Protein AF-A0A9X1ZEQ5-F1 (afdb_monomer)

Secondary structure (DSSP, 8-state):
--GGGGT--HHHHHHHHHHHGGG--TTS--GGGSTT-GGG----

Radius of gyration: 10.51 Å; Cα contacts (8 Å, |Δi|>4): 31; chains: 1; bounding box: 24×16×32 Å

Foldseek 3Di:
DDLVVQQHDVVLLVVVCVVVVVVDDPPDDCPCSDSNRPVSDHDD

Mean predicted aligned error: 5.45 Å

Structure (mmCIF, N/CA/C/O backbone):
data_AF-A0A9X1ZEQ5-F1
#
_entry.id   AF-A0A9X1ZEQ5-F1
#
loop_
_atom_site.group_PDB
_atom_site.id
_atom_site.type_symbol
_atom_site.label_atom_id
_atom_site.label_alt_id
_atom_site.label_comp_id
_atom_site.label_asym_id
_atom_site.label_entity_id
_atom_site.label_seq_id
_atom_site.pdbx_PDB_ins_code
_atom_site.Cartn_x
_atom_site.Cartn_y
_atom_site.Cartn_z
_atom_site.occupancy
_atom_site.B_iso_or_equiv
_atom_site.auth_seq_id
_atom_site.auth_comp_id
_atom_site.auth_asym_id
_atom_site.auth_atom_id
_atom_site.pdbx_PDB_model_num
ATOM 1 N N . MET A 1 1 ? 14.500 -1.043 2.490 1.00 61.03 1 MET A N 1
ATOM 2 C CA . MET A 1 1 ? 14.515 -1.095 1.009 1.00 61.03 1 MET A CA 1
ATOM 3 C C . MET A 1 1 ? 13.427 -0.174 0.473 1.00 61.03 1 MET A C 1
ATOM 5 O O . MET A 1 1 ? 12.445 0.030 1.175 1.00 61.03 1 MET A O 1
ATOM 9 N N . ASN A 1 2 ? 13.631 0.456 -0.688 1.00 72.12 2 ASN A N 1
ATOM 10 C CA . ASN A 1 2 ? 12.666 1.377 -1.310 1.00 72.12 2 ASN A CA 1
ATOM 11 C C . ASN A 1 2 ? 11.875 0.658 -2.421 1.00 72.12 2 ASN A C 1
ATOM 13 O O . ASN A 1 2 ? 12.320 -0.381 -2.891 1.00 72.12 2 ASN A O 1
ATOM 17 N N . CYS A 1 3 ? 10.732 1.201 -2.860 1.00 73.25 3 CYS A N 1
ATOM 18 C CA . CYS A 1 3 ? 9.880 0.566 -3.882 1.00 73.25 3 CYS A CA 1
ATOM 19 C C . CYS A 1 3 ? 10.646 0.234 -5.171 1.00 73.25 3 CYS A C 1
ATOM 21 O O . CYS A 1 3 ? 10.475 -0.837 -5.733 1.00 73.25 3 CYS A O 1
ATOM 23 N N . ARG A 1 4 ? 11.565 1.121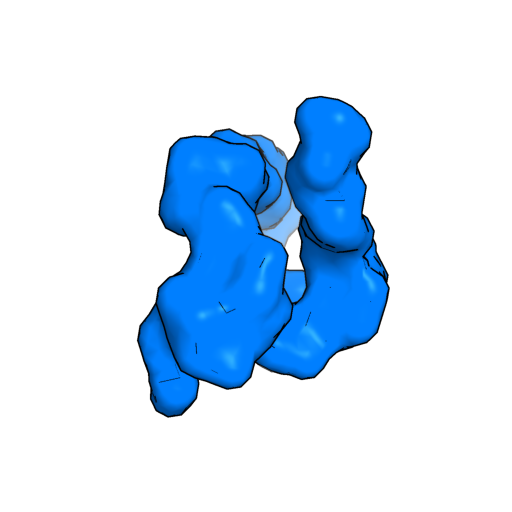 -5.580 1.00 73.56 4 ARG A N 1
ATOM 24 C CA . ARG A 1 4 ? 12.410 0.930 -6.766 1.00 73.56 4 ARG A CA 1
ATOM 25 C C . ARG A 1 4 ? 13.320 -0.298 -6.670 1.00 73.56 4 ARG A C 1
ATOM 27 O O . ARG A 1 4 ? 13.630 -0.878 -7.697 1.00 73.56 4 ARG A O 1
ATOM 34 N N . ALA A 1 5 ? 13.778 -0.661 -5.473 1.00 81.00 5 ALA A N 1
ATOM 35 C CA . ALA A 1 5 ? 14.615 -1.840 -5.264 1.00 81.00 5 ALA A CA 1
ATOM 36 C C . ALA A 1 5 ? 13.823 -3.158 -5.281 1.00 81.00 5 ALA A C 1
ATOM 38 O O . ALA A 1 5 ? 14.445 -4.211 -5.303 1.00 81.00 5 ALA A O 1
ATOM 39 N N . ASN A 1 6 ? 12.490 -3.092 -5.255 1.00 79.12 6 ASN A N 1
ATOM 40 C CA . ASN A 1 6 ? 11.592 -4.246 -5.308 1.00 79.12 6 ASN A CA 1
ATOM 41 C C . ASN A 1 6 ? 10.760 -4.258 -6.602 1.00 79.12 6 ASN A C 1
ATOM 43 O O . ASN A 1 6 ? 9.654 -4.780 -6.600 1.00 79.12 6 ASN A O 1
ATOM 47 N N . ASP A 1 7 ? 11.230 -3.572 -7.652 1.00 81.75 7 ASP A N 1
ATOM 48 C CA . ASP A 1 7 ? 10.538 -3.425 -8.943 1.00 81.75 7 ASP A CA 1
ATOM 49 C C . ASP A 1 7 ? 9.079 -2.925 -8.848 1.00 81.75 7 ASP A C 1
ATOM 51 O O . ASP A 1 7 ? 8.300 -2.993 -9.797 1.00 81.75 7 ASP A O 1
ATOM 55 N N . LEU A 1 8 ? 8.718 -2.304 -7.721 1.00 83.38 8 LEU A N 1
ATOM 56 C CA . LEU A 1 8 ? 7.403 -1.720 -7.509 1.00 83.38 8 LEU A CA 1
ATOM 57 C C . LEU A 1 8 ? 7.355 -0.296 -8.045 1.00 83.38 8 LEU A C 1
ATOM 59 O O . LEU A 1 8 ? 8.133 0.589 -7.660 1.00 83.38 8 LEU A O 1
ATOM 63 N N . ASN A 1 9 ? 6.340 -0.033 -8.859 1.00 84.62 9 ASN A N 1
ATOM 64 C CA . A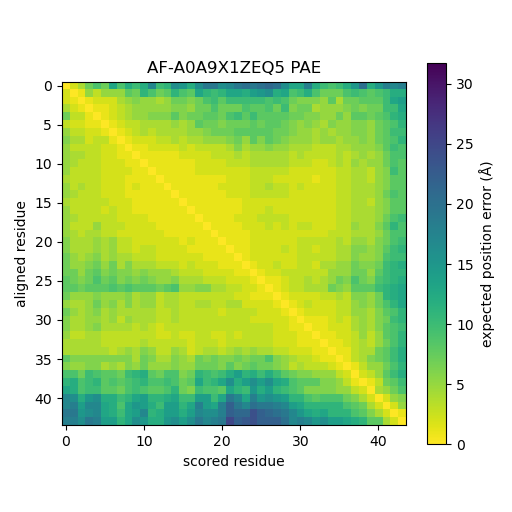SN A 1 9 ? 6.017 1.317 -9.276 1.00 84.62 9 ASN A CA 1
ATOM 65 C C . ASN A 1 9 ? 5.480 2.132 -8.071 1.00 84.62 9 ASN A C 1
ATOM 67 O O . ASN A 1 9 ? 4.459 1.763 -7.478 1.00 84.62 9 ASN A O 1
ATOM 71 N N . PRO A 1 10 ? 6.119 3.269 -7.717 1.00 86.62 10 PRO A N 1
ATOM 72 C CA . PRO A 1 10 ? 5.740 4.058 -6.545 1.00 86.62 10 PRO A CA 1
ATOM 73 C C . PRO A 1 10 ? 4.286 4.532 -6.555 1.00 86.62 10 PRO A C 1
ATOM 75 O O . PRO A 1 10 ? 3.667 4.614 -5.498 1.00 86.62 10 PRO A O 1
ATOM 78 N N . TYR A 1 11 ? 3.731 4.839 -7.730 1.00 87.94 11 TYR A N 1
ATOM 79 C CA . TYR A 1 11 ? 2.356 5.318 -7.848 1.00 87.94 11 TYR A CA 1
ATOM 80 C C . TYR A 1 11 ? 1.352 4.270 -7.353 1.00 87.94 11 TYR A C 1
ATOM 82 O O . TYR A 1 11 ? 0.499 4.573 -6.516 1.00 87.94 11 TYR A O 1
ATOM 90 N N . TYR A 1 12 ? 1.481 3.029 -7.824 1.00 85.06 12 TYR A N 1
ATOM 91 C CA . TYR A 1 12 ? 0.584 1.939 -7.441 1.00 85.06 12 TYR A CA 1
ATOM 92 C C . TYR A 1 12 ? 0.780 1.528 -5.982 1.00 85.06 12 TYR A C 1
ATOM 94 O O . TYR A 1 12 ? -0.203 1.309 -5.275 1.00 85.06 12 TYR A O 1
ATOM 102 N N . TYR A 1 13 ? 2.023 1.556 -5.496 1.00 87.38 13 TYR A N 1
ATOM 103 C CA . TYR A 1 13 ? 2.325 1.339 -4.085 1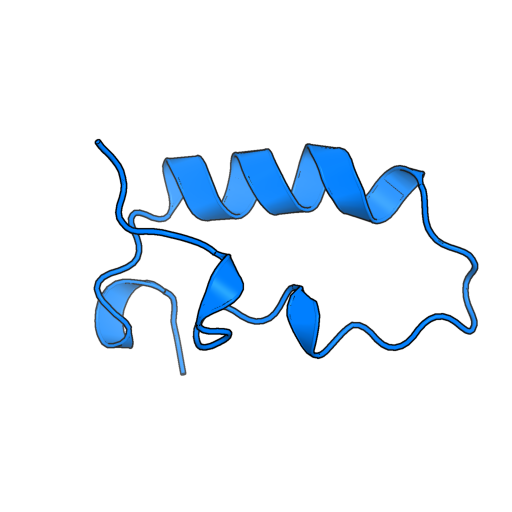.00 87.38 13 TYR A CA 1
ATOM 104 C C . TYR A 1 13 ? 1.635 2.370 -3.176 1.00 87.38 13 TYR A C 1
ATOM 106 O O . TYR A 1 13 ? 0.942 2.003 -2.228 1.00 87.38 13 TYR A O 1
ATOM 114 N N . PHE A 1 14 ? 1.743 3.667 -3.483 1.00 88.81 14 PHE A N 1
A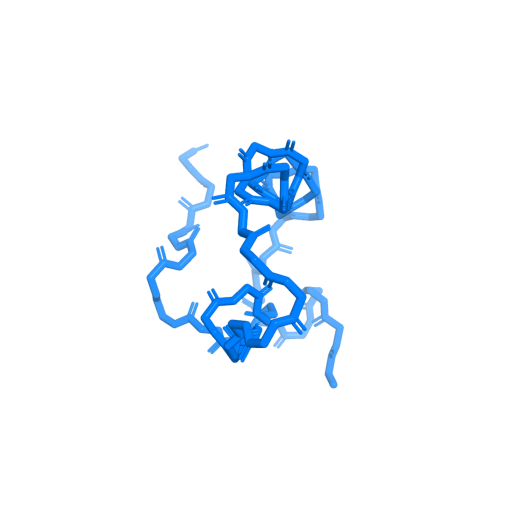TOM 115 C CA . PHE A 1 14 ? 1.063 4.701 -2.696 1.00 88.81 14 PHE A CA 1
ATOM 116 C C . PHE A 1 14 ? -0.458 4.603 -2.794 1.00 88.81 14 PHE A C 1
ATOM 118 O O . PHE A 1 14 ? -1.147 4.767 -1.788 1.00 88.81 14 PHE A O 1
ATOM 125 N N . ARG A 1 15 ? -0.996 4.289 -3.977 1.00 90.00 15 ARG A N 1
ATOM 126 C CA . ARG A 1 15 ? -2.432 4.045 -4.147 1.00 90.00 15 ARG A CA 1
ATOM 127 C C . ARG A 1 15 ? -2.913 2.898 -3.254 1.00 90.00 15 ARG A C 1
ATOM 129 O O . ARG A 1 15 ? -3.958 3.035 -2.617 1.00 90.00 15 ARG A O 1
ATOM 136 N N . HIS A 1 16 ? -2.156 1.805 -3.182 1.00 89.06 16 HIS A N 1
ATOM 137 C CA . HIS A 1 16 ? -2.452 0.682 -2.296 1.00 89.06 16 HIS A CA 1
ATOM 138 C C . HIS A 1 16 ? -2.410 1.110 -0.822 1.00 89.06 16 HIS A C 1
ATOM 140 O O . HIS A 1 16 ? -3.389 0.913 -0.102 1.00 89.06 16 HIS A O 1
ATOM 146 N N . LEU A 1 17 ? -1.346 1.798 -0.390 1.00 90.81 17 LEU A N 1
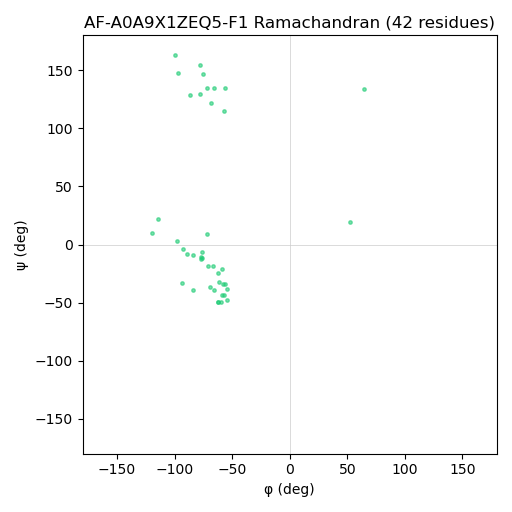ATOM 147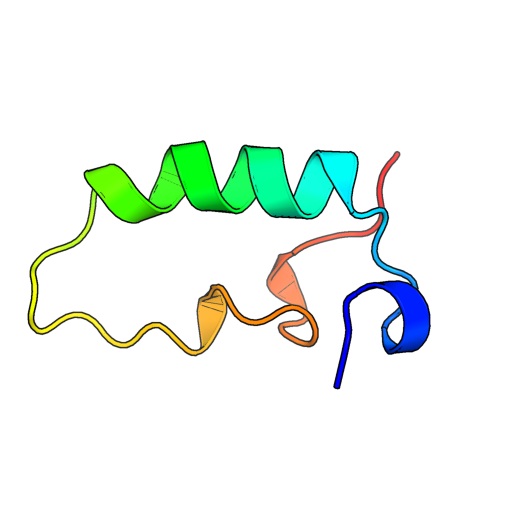 C CA . LEU A 1 17 ? -1.224 2.307 0.982 1.00 90.81 17 LEU A CA 1
ATOM 148 C C . LEU A 1 17 ? -2.413 3.175 1.391 1.00 90.81 17 LEU A C 1
ATOM 150 O O . LEU A 1 17 ? -2.986 2.970 2.458 1.00 90.81 17 LEU A O 1
ATOM 154 N N . PHE A 1 18 ? -2.815 4.125 0.548 1.00 92.44 18 PHE A N 1
ATOM 155 C CA . PHE A 1 18 ? -3.934 5.014 0.861 1.00 92.44 18 PHE A CA 1
ATOM 156 C C . PHE A 1 18 ? -5.294 4.313 0.836 1.00 92.44 18 PHE A C 1
ATOM 158 O O . PHE A 1 18 ? -6.244 4.820 1.428 1.00 92.44 18 PHE A O 1
ATOM 165 N N . THR A 1 19 ? -5.390 3.148 0.197 1.00 91.56 19 THR A N 1
ATOM 166 C CA . THR A 1 19 ? -6.604 2.324 0.204 1.00 91.56 19 THR A CA 1
ATOM 167 C C . THR A 1 19 ? -6.671 1.438 1.449 1.00 91.56 19 THR A C 1
ATOM 169 O O . THR A 1 19 ? -7.747 1.279 2.026 1.00 91.56 19 THR A O 1
ATOM 172 N N . GLU A 1 20 ? -5.540 0.884 1.889 1.00 91.56 20 GLU A N 1
ATOM 173 C CA . GLU A 1 20 ? -5.498 -0.105 2.971 1.00 91.56 20 GLU A CA 1
ATOM 174 C C . GLU A 1 20 ? -5.253 0.492 4.360 1.00 91.56 20 GLU A C 1
ATOM 176 O O . GLU A 1 20 ? -5.815 -0.006 5.334 1.00 91.56 20 GLU A O 1
ATOM 181 N N . LEU A 1 21 ? -4.474 1.573 4.487 1.00 91.56 21 LEU A N 1
ATOM 182 C CA . LEU A 1 21 ? -4.200 2.206 5.787 1.00 91.56 21 LEU A CA 1
ATOM 183 C C . LEU A 1 21 ? -5.470 2.649 6.534 1.00 91.56 21 LEU A C 1
ATOM 185 O O . LEU A 1 21 ? -5.559 2.372 7.729 1.00 91.56 21 LEU A O 1
ATOM 189 N N . PRO A 1 22 ? -6.478 3.277 5.892 1.00 93.50 22 PRO A N 1
ATOM 190 C CA . PRO A 1 22 ? -7.682 3.714 6.600 1.00 93.50 22 PRO A CA 1
ATOM 191 C C . PRO A 1 22 ? -8.545 2.569 7.145 1.00 93.50 22 PRO A C 1
ATOM 193 O O . PRO A 1 22 ? -9.395 2.805 7.998 1.00 93.50 22 PRO A O 1
ATOM 196 N N . LYS A 1 23 ? -8.363 1.342 6.642 1.00 92.69 23 LYS A N 1
ATOM 197 C CA . LYS A 1 23 ? -9.142 0.164 7.051 1.00 92.69 23 LYS A CA 1
ATOM 198 C C . LYS A 1 23 ? -8.590 -0.503 8.314 1.00 92.69 23 LYS A C 1
ATOM 200 O O . LYS A 1 23 ? -9.225 -1.419 8.828 1.00 92.69 23 LYS A O 1
ATOM 205 N N . ARG A 1 24 ? -7.411 -0.086 8.783 1.00 90.38 24 ARG A N 1
ATOM 206 C CA . ARG A 1 24 ? -6.663 -0.779 9.834 1.00 90.38 24 ARG A CA 1
ATOM 207 C C . ARG A 1 24 ? -6.878 -0.189 11.212 1.00 90.38 24 ARG A C 1
ATOM 209 O O . ARG A 1 24 ? -7.024 1.022 11.382 1.00 90.38 24 ARG A O 1
ATOM 216 N N . ALA A 1 25 ? -6.825 -1.063 12.204 1.00 92.94 25 ALA A N 1
ATOM 217 C CA . ALA A 1 25 ? -6.705 -0.680 13.595 1.00 92.94 25 ALA A CA 1
ATOM 218 C C . ALA A 1 25 ? -5.248 -0.291 13.921 1.00 92.94 25 ALA A C 1
ATOM 220 O O . ALA A 1 25 ? -4.311 -0.794 13.300 1.00 92.94 25 ALA A O 1
ATOM 221 N N . PRO A 1 26 ? -5.014 0.550 14.944 1.00 89.06 26 PRO A N 1
ATOM 222 C CA . PRO A 1 26 ? -3.662 0.941 15.358 1.00 89.06 26 PRO A CA 1
ATOM 223 C C . PRO A 1 26 ? -2.748 -0.222 15.778 1.00 89.06 26 PRO A C 1
ATOM 225 O O . PRO A 1 26 ? -1.532 -0.058 15.814 1.00 89.06 26 PRO A O 1
ATOM 228 N N . SER A 1 27 ? -3.324 -1.370 16.139 1.00 92.50 27 SER A N 1
ATOM 229 C CA . SER A 1 27 ? -2.603 -2.585 16.528 1.00 92.50 27 SER A CA 1
ATOM 230 C C . SER A 1 27 ? -2.268 -3.510 15.359 1.00 92.50 27 SER A C 1
ATOM 232 O O . SER A 1 27 ? -1.575 -4.503 15.570 1.00 92.50 27 SER A O 1
ATOM 234 N N . ASP A 1 28 ? -2.786 -3.235 14.162 1.00 91.88 28 ASP A N 1
ATOM 235 C CA . ASP A 1 28 ? -2.605 -4.127 13.023 1.00 91.88 28 ASP A CA 1
ATOM 236 C C . ASP A 1 28 ? -1.166 -4.064 12.509 1.00 91.88 28 ASP A C 1
ATOM 238 O O . ASP A 1 28 ? -0.579 -2.996 12.322 1.00 91.88 28 ASP A O 1
ATOM 242 N N . GLU A 1 29 ? -0.600 -5.237 12.242 1.00 89.62 29 GLU A N 1
ATOM 243 C CA . GLU A 1 29 ? 0.740 -5.364 11.686 1.00 89.62 29 GLU A CA 1
ATOM 244 C C . GLU A 1 29 ? 0.792 -4.792 10.262 1.00 89.62 29 GLU A C 1
ATOM 246 O O . GLU A 1 29 ? -0.078 -5.072 9.442 1.00 89.62 29 GLU A O 1
ATOM 251 N N . LEU A 1 30 ? 1.822 -4.005 9.941 1.00 88.56 30 LEU A N 1
ATOM 252 C CA . LEU A 1 30 ? 1.956 -3.329 8.642 1.00 88.56 30 LEU A CA 1
ATOM 253 C C . LEU A 1 30 ? 2.860 -4.069 7.650 1.00 88.56 30 LEU A C 1
ATOM 255 O O . LEU A 1 30 ? 3.091 -3.564 6.556 1.00 88.56 30 LEU A O 1
ATOM 259 N N . SER A 1 31 ? 3.379 -5.245 8.008 1.00 87.56 31 SER A N 1
ATOM 260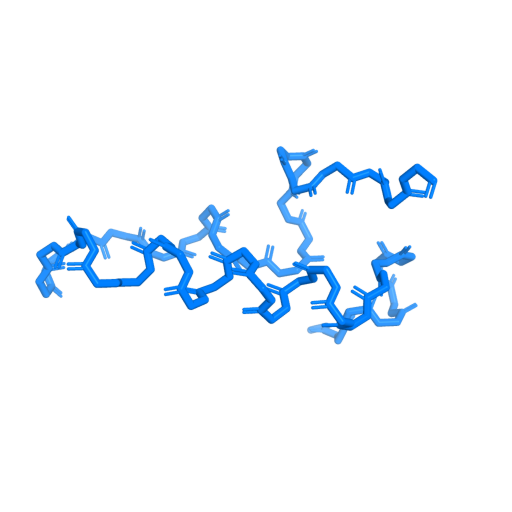 C CA . SER A 1 31 ? 4.352 -5.994 7.201 1.00 87.56 31 SER A CA 1
ATOM 261 C C . SER A 1 31 ? 3.858 -6.282 5.788 1.00 87.56 31 SER A C 1
ATOM 263 O O . SER A 1 31 ? 4.628 -6.218 4.834 1.00 87.56 31 SER A O 1
ATOM 265 N N . ASN A 1 32 ? 2.552 -6.497 5.634 1.00 85.44 32 ASN A N 1
ATOM 266 C CA . ASN A 1 32 ? 1.933 -6.731 4.337 1.00 85.44 32 ASN A CA 1
ATOM 267 C C . ASN A 1 32 ? 1.750 -5.469 3.470 1.00 85.44 32 ASN A C 1
ATOM 269 O O . ASN A 1 32 ? 1.438 -5.581 2.289 1.00 85.44 32 ASN A O 1
ATOM 273 N N . LEU A 1 33 ? 1.945 -4.278 4.039 1.00 88.19 33 LEU A N 1
ATOM 274 C CA . LEU A 1 33 ? 1.973 -3.009 3.311 1.00 88.19 33 LEU A CA 1
ATOM 275 C C . LEU A 1 33 ? 3.385 -2.602 2.894 1.00 88.19 33 LEU A C 1
ATOM 277 O O . LEU A 1 33 ? 3.546 -1.562 2.266 1.00 88.19 33 LEU A O 1
ATOM 281 N N . LEU A 1 34 ? 4.413 -3.358 3.282 1.00 88.31 34 LEU A N 1
ATOM 282 C CA . LEU A 1 34 ? 5.792 -3.009 2.975 1.00 88.31 34 LEU A CA 1
ATOM 283 C C . LEU A 1 34 ? 6.099 -3.299 1.506 1.00 88.31 34 LEU A C 1
ATOM 285 O O . LEU A 1 34 ? 5.610 -4.283 0.961 1.00 88.31 34 LEU A O 1
ATOM 289 N N . PRO A 1 35 ? 6.966 -2.502 0.863 1.00 80.38 35 PRO A N 1
ATOM 290 C CA . PRO A 1 35 ? 7.171 -2.545 -0.581 1.00 80.38 35 PRO A CA 1
ATOM 291 C C . PRO A 1 35 ? 7.920 -3.792 -1.075 1.00 80.38 35 PRO A C 1
ATOM 293 O O . PRO A 1 35 ? 8.371 -3.803 -2.206 1.00 80.38 35 PRO A O 1
ATOM 296 N N . TRP A 1 36 ? 8.148 -4.794 -0.234 1.00 78.50 36 TRP A N 1
ATOM 297 C CA . TRP A 1 36 ? 8.740 -6.088 -0.592 1.00 78.50 36 TRP A CA 1
ATOM 298 C C . TRP A 1 36 ? 7.787 -7.245 -0.284 1.00 78.50 36 TRP A C 1
ATOM 300 O O . TRP A 1 36 ? 8.210 -8.394 -0.265 1.00 78.50 36 TRP A O 1
ATOM 310 N N . ASN A 1 37 ? 6.529 -6.948 0.047 1.00 81.44 37 ASN A N 1
ATOM 311 C CA . ASN A 1 37 ? 5.533 -7.982 0.238 1.00 81.44 37 ASN A CA 1
ATOM 312 C C . ASN A 1 37 ? 5.044 -8.491 -1.126 1.00 81.44 37 ASN A C 1
ATOM 314 O O . ASN A 1 37 ? 4.638 -7.688 -1.968 1.00 81.44 37 ASN A O 1
ATOM 318 N N . ASP A 1 38 ? 5.057 -9.812 -1.310 1.00 65.44 38 ASP A N 1
ATOM 319 C CA . ASP A 1 38 ? 4.781 -10.487 -2.587 1.00 65.44 38 ASP A CA 1
ATOM 320 C C . ASP A 1 38 ? 3.348 -10.237 -3.104 1.00 65.44 38 ASP A C 1
ATOM 322 O O . ASP A 1 38 ? 3.103 -10.248 -4.309 1.00 65.44 38 ASP A O 1
ATOM 326 N N . ASP A 1 39 ? 2.408 -9.929 -2.204 1.00 66.69 39 ASP A N 1
ATOM 327 C CA . ASP A 1 39 ? 0.999 -9.652 -2.528 1.00 66.69 39 ASP A CA 1
ATOM 328 C C . ASP A 1 39 ? 0.742 -8.262 -3.141 1.00 66.69 39 ASP A C 1
ATOM 330 O O . ASP A 1 39 ? -0.387 -7.963 -3.538 1.00 66.69 39 ASP A O 1
ATOM 334 N N . LEU A 1 40 ? 1.744 -7.376 -3.213 1.00 67.44 40 LEU A N 1
ATOM 335 C CA . LEU A 1 40 ? 1.535 -6.017 -3.732 1.00 67.44 40 LEU A CA 1
ATOM 336 C C . LEU A 1 40 ? 1.441 -5.938 -5.259 1.00 67.44 40 LEU A C 1
ATOM 338 O O . LEU A 1 40 ? 0.963 -4.913 -5.742 1.00 67.44 40 LEU A O 1
ATOM 342 N N . GLY A 1 41 ? 1.805 -7.019 -5.963 1.00 56.25 41 GLY A N 1
ATOM 343 C CA . GLY A 1 41 ? 1.545 -7.255 -7.386 1.00 56.25 41 GLY A CA 1
ATOM 344 C C .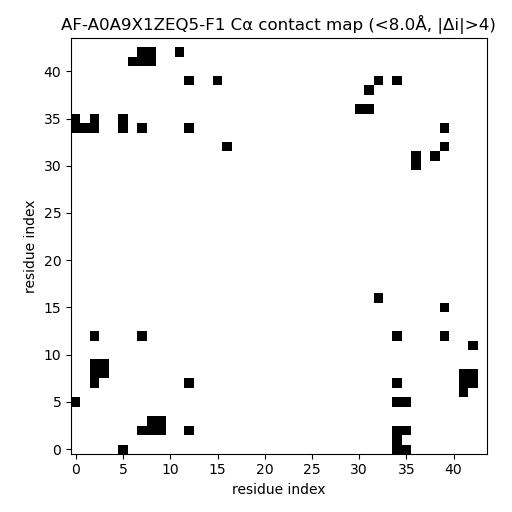 GLY A 1 41 ? 2.229 -6.273 -8.341 1.00 56.25 41 GLY A C 1
ATOM 345 O O . GLY A 1 41 ? 2.187 -5.056 -8.162 1.00 56.25 41 GLY A O 1
ATOM 346 N N . GLU A 1 42 ? 2.855 -6.799 -9.395 1.00 53.41 42 GLU A N 1
ATOM 347 C CA . GLU A 1 42 ? 3.393 -5.956 -10.461 1.00 53.41 42 GLU A CA 1
ATOM 348 C C . GLU A 1 42 ? 2.292 -5.069 -11.048 1.00 53.41 42 GLU A C 1
ATOM 350 O O . GLU A 1 42 ? 1.165 -5.504 -11.292 1.00 53.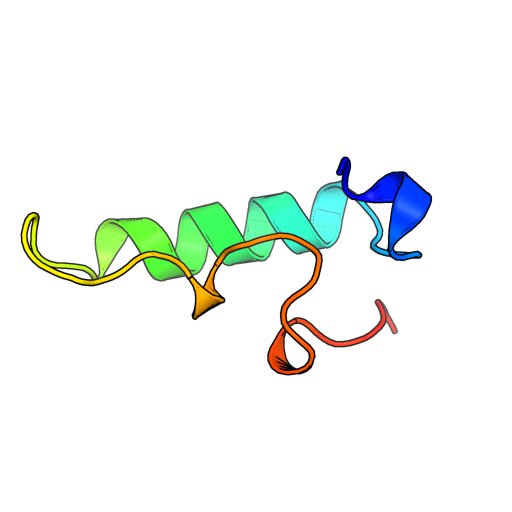41 42 GLU A O 1
ATOM 355 N N . ALA A 1 43 ? 2.631 -3.794 -11.226 1.00 49.72 43 ALA A N 1
ATOM 356 C CA . ALA A 1 43 ? 1.796 -2.860 -11.952 1.00 49.72 43 ALA A CA 1
ATOM 357 C C . ALA A 1 43 ? 1.548 -3.415 -13.363 1.00 49.72 43 ALA A C 1
ATOM 359 O O . ALA A 1 43 ? 2.504 -3.540 -14.124 1.00 49.72 43 ALA A O 1
ATOM 360 N N . GLU A 1 44 ? 0.290 -3.744 -13.673 1.00 46.28 44 GLU A N 1
ATOM 361 C CA . GLU A 1 44 ? -0.174 -4.051 -15.036 1.00 46.28 44 GLU A CA 1
ATOM 362 C C . GLU A 1 44 ? 0.274 -2.986 -16.053 1.00 46.28 44 GLU A C 1
ATOM 364 O O . GLU A 1 44 ? 0.221 -1.769 -15.720 1.00 46.28 44 GLU A O 1
#

InterPro domains:
  IPR039552 Transposase IS66, C-terminal [PF13817] (3-36)

pLDDT: mean 81.34, std 12.48, range [46.28, 93.5]

Solvent-accessible surface area (backbone atoms only — not comparable to full-atom values): 2962 Å² total; per-residue (Å²): 138,55,35,74,81,50,76,38,55,62,68,62,53,52,54,48,48,69,63,51,58,81,76,55,58,96,84,58,82,60,70,77,74,39,63,79,34,83,87,68,60,80,81,127

Sequence (44 aa):
MNCRANDLNPYYYFRHLFTELPKRAPSDELSNLLPWNDDLGEAE

Organism: NCBI:txid640633